Protein AF-A0A7R9YPQ4-F1 (afdb_monomer_lite)

Organism: Diacronema lutheri (NCBI:txid2081491)

InterPro domains:
  IPR000212 UvrD-like helicase [PTHR11070] (23-104)
  IPR014017 UvrD-like helicase, C-terminal [PF13361] (13-104)
  IPR027417 P-loop containing nucleoside triphosphate hydrolase [G3DSA:3.40.50.300] (10-104)
  IPR027417 P-loop containing nucleoside triphosphate hydrolase [SSF52540] (4-104)

Secondary structure (DSSP, 8-state):
--HHHHHHTTS--S-----HHHHHHHHHHHHHHTT--TT---S------TTTTTT--EEE-------TTTTTT-SSTTS---HHHHHHHHHHHHHHHTTEEEE-

Sequence (104 aa):
SLSRLGNLARADGRELTPHMDDVLTFLASVTLDSGASDGELVDAVRLMTLRRSKGLEFEVVFVTHCEEGTLPSGGWAGAPLDEAIMDEERRLMYVGATRAKSRL

Structure (mmCIF, N/CA/C/O backbone):
data_AF-A0A7R9YPQ4-F1
#
_entry.id   AF-A0A7R9YPQ4-F1
#
loop_
_atom_site.group_PDB
_atom_site.id
_atom_site.type_symbol
_atom_site.label_atom_id
_atom_site.label_alt_id
_atom_site.label_comp_id
_atom_site.label_asym_id
_atom_site.label_entity_id
_atom_site.label_seq_id
_atom_site.pdbx_PDB_ins_code
_atom_site.Cartn_x
_atom_site.Cartn_y
_atom_site.Cartn_z
_atom_site.occupancy
_atom_site.B_iso_or_equiv
_atom_site.auth_seq_id
_atom_site.auth_comp_id
_atom_site.auth_asym_id
_atom_site.auth_atom_id
_atom_site.pdbx_PDB_model_num
ATOM 1 N N . SER A 1 1 ? -26.748 3.234 -5.999 1.00 53.97 1 SER A N 1
ATOM 2 C CA . SER A 1 1 ? -25.298 3.175 -6.258 1.00 53.97 1 SER A CA 1
ATOM 3 C C . SER A 1 1 ? -24.718 1.771 -6.431 1.00 53.97 1 SER A C 1
ATOM 5 O O . SER A 1 1 ? -23.722 1.656 -7.113 1.00 53.97 1 SER A O 1
ATOM 7 N N . LEU A 1 2 ? -25.335 0.681 -5.950 1.00 37.78 2 LEU A N 1
ATOM 8 C CA . LEU A 1 2 ? -24.943 -0.702 -6.331 1.00 37.78 2 LEU A CA 1
ATOM 9 C C . LEU A 1 2 ? -26.042 -1.452 -7.108 1.00 37.78 2 LEU A C 1
ATOM 11 O O . LEU A 1 2 ? -25.792 -2.415 -7.824 1.00 37.78 2 LEU A O 1
ATOM 15 N N . SER A 1 3 ? -27.267 -0.939 -7.041 1.00 40.00 3 SER A N 1
ATOM 16 C CA . SER A 1 3 ? -28.453 -1.456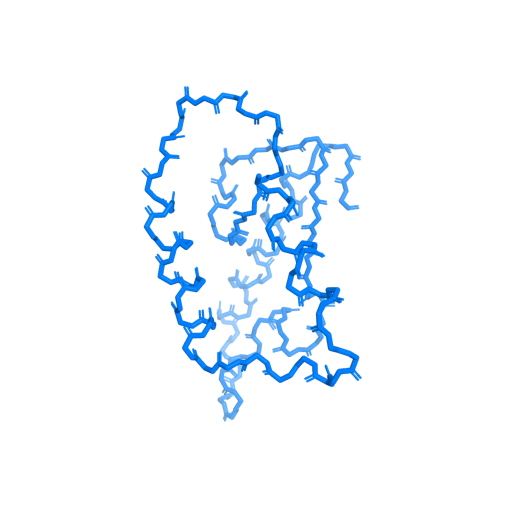 -7.722 1.00 40.00 3 SER A CA 1
ATOM 17 C C . SER A 1 3 ? -28.433 -1.299 -9.249 1.00 40.00 3 SER A C 1
ATOM 19 O O . SER A 1 3 ? -29.124 -2.043 -9.932 1.00 40.00 3 SER A O 1
ATOM 21 N N . ARG A 1 4 ? -27.636 -0.376 -9.812 1.00 46.97 4 ARG A N 1
ATOM 22 C CA . ARG A 1 4 ? -27.519 -0.216 -11.277 1.00 46.97 4 ARG A CA 1
ATOM 23 C C . ARG A 1 4 ? -26.552 -1.219 -11.911 1.00 46.97 4 ARG A C 1
ATOM 25 O O . ARG A 1 4 ? -26.853 -1.720 -12.986 1.00 46.97 4 ARG A O 1
ATOM 32 N N . LEU A 1 5 ? -25.469 -1.583 -11.219 1.00 48.34 5 LEU A N 1
ATOM 33 C CA . LEU A 1 5 ? -24.538 -2.618 -11.687 1.00 48.34 5 LEU A CA 1
ATOM 34 C C . LEU A 1 5 ? -25.188 -4.014 -11.637 1.00 48.34 5 LEU A C 1
ATOM 36 O O . LEU A 1 5 ? -25.041 -4.812 -12.557 1.00 48.34 5 LEU A O 1
ATOM 40 N N . GLY A 1 6 ? -25.988 -4.276 -10.596 1.00 44.22 6 GLY A N 1
ATOM 41 C CA . GLY A 1 6 ? -26.732 -5.531 -10.453 1.00 44.22 6 GLY A CA 1
ATOM 42 C C . GLY A 1 6 ? -27.848 -5.740 -11.485 1.00 44.22 6 GLY A C 1
ATOM 43 O O . GLY A 1 6 ? -28.239 -6.882 -11.720 1.00 44.22 6 GLY A O 1
ATOM 44 N N . ASN A 1 7 ? -28.342 -4.668 -12.116 1.00 42.25 7 ASN A N 1
ATOM 45 C CA . ASN A 1 7 ? -29.381 -4.752 -13.145 1.00 42.25 7 ASN A CA 1
ATOM 46 C C . ASN A 1 7 ? -28.814 -5.012 -14.547 1.00 42.25 7 ASN A C 1
ATOM 48 O O . ASN A 1 7 ? -29.516 -5.593 -15.367 1.00 42.25 7 ASN A O 1
ATOM 52 N N . LEU A 1 8 ? -27.554 -4.648 -14.810 1.00 47.91 8 LEU A N 1
ATOM 53 C CA . LEU A 1 8 ? -26.904 -4.937 -16.091 1.00 47.91 8 LEU A CA 1
ATOM 54 C C . LEU A 1 8 ? -26.449 -6.403 -16.181 1.00 47.91 8 LEU A C 1
ATOM 56 O O . LEU A 1 8 ? -26.536 -7.008 -17.237 1.00 47.91 8 LEU A O 1
ATOM 60 N N . ALA A 1 9 ? -26.059 -7.010 -15.055 1.00 47.69 9 ALA A N 1
ATOM 61 C CA . ALA A 1 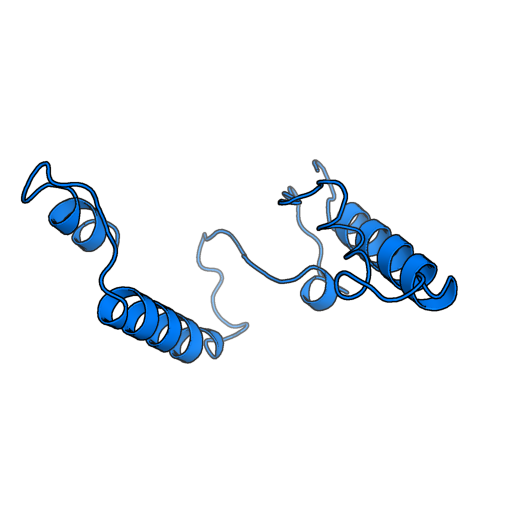9 ? -25.667 -8.421 -15.001 1.00 47.69 9 ALA A CA 1
ATOM 62 C C . ALA A 1 9 ? -26.853 -9.412 -15.004 1.00 47.69 9 ALA A C 1
ATOM 64 O O . ALA A 1 9 ? -26.642 -10.621 -15.075 1.00 47.69 9 ALA A O 1
ATOM 65 N N . ARG A 1 10 ? -28.099 -8.930 -14.870 1.00 44.66 10 ARG A N 1
ATOM 66 C CA . ARG A 1 10 ? -29.309 -9.776 -14.811 1.00 44.66 10 ARG A CA 1
ATOM 67 C C . ARG A 1 10 ? -30.117 -9.821 -16.105 1.00 44.66 10 ARG A C 1
ATOM 69 O O . ARG A 1 10 ? -31.036 -10.633 -16.193 1.00 44.66 10 ARG A O 1
ATOM 76 N N . ALA A 1 11 ? -29.789 -8.992 -17.090 1.00 46.75 11 ALA A N 1
ATOM 77 C CA . ALA A 1 11 ? -30.400 -9.052 -18.406 1.00 46.75 11 ALA A CA 1
ATOM 78 C C . ALA A 1 11 ? -29.420 -9.724 -19.371 1.00 46.75 11 ALA A C 1
ATOM 80 O O . ALA A 1 11 ? -28.379 -9.165 -19.683 1.00 46.75 11 ALA A O 1
ATOM 81 N N . ASP A 1 12 ? -29.802 -10.909 -19.839 1.00 45.28 12 ASP A N 1
ATOM 82 C CA . ASP A 1 12 ? -29.109 -11.723 -20.837 1.00 45.28 12 ASP A CA 1
ATOM 83 C C . ASP A 1 12 ? -27.838 -12.437 -20.347 1.00 45.28 12 ASP A C 1
ATOM 85 O O . ASP A 1 12 ? -26.776 -11.856 -20.164 1.00 45.28 12 ASP A O 1
ATOM 89 N N . GLY A 1 13 ? -27.946 -13.762 -20.195 1.00 46.28 13 GLY A N 1
ATOM 90 C CA . GLY A 1 13 ? -26.833 -14.691 -19.969 1.00 46.28 13 GLY A CA 1
ATOM 91 C C . GLY A 1 13 ? -25.911 -14.834 -21.185 1.00 46.28 13 GLY A C 1
ATOM 92 O O . GLY A 1 13 ? -25.583 -15.949 -21.585 1.00 46.28 13 GLY A O 1
ATOM 93 N N . ARG A 1 14 ? -25.528 -13.714 -21.794 1.00 44.16 14 ARG A N 1
ATOM 94 C CA . ARG A 1 14 ? -24.492 -13.621 -22.814 1.00 44.16 14 ARG A CA 1
ATOM 95 C C . ARG A 1 14 ? -23.226 -13.099 -22.152 1.00 44.16 14 ARG A C 1
ATOM 97 O O . ARG A 1 14 ? -23.290 -12.225 -21.295 1.00 44.16 14 ARG A O 1
ATOM 104 N N . GLU A 1 15 ? -22.098 -13.690 -22.533 1.00 48.53 15 GLU A N 1
ATOM 105 C CA . GLU A 1 15 ? -20.748 -13.225 -22.216 1.00 48.53 15 GLU A CA 1
ATOM 106 C C . GLU A 1 15 ? -20.707 -11.697 -22.120 1.00 48.53 15 GLU A C 1
ATOM 108 O O . GLU A 1 15 ? -21.036 -10.997 -23.077 1.00 48.53 15 GLU A O 1
ATOM 113 N N . LEU A 1 16 ? -20.329 -11.187 -20.946 1.00 48.84 16 LEU A N 1
ATOM 114 C CA . LEU A 1 16 ? -20.048 -9.773 -20.736 1.00 48.84 16 LEU A CA 1
ATOM 115 C C . LEU A 1 16 ? -18.789 -9.438 -21.540 1.00 48.84 16 LEU A C 1
ATOM 117 O O . LEU A 1 16 ? -17.691 -9.404 -20.994 1.00 48.84 16 LEU A O 1
ATOM 121 N N . THR A 1 17 ? -18.927 -9.226 -22.846 1.00 50.12 17 THR A N 1
ATOM 122 C CA . THR A 1 17 ? -17.960 -8.455 -23.619 1.00 50.12 17 THR A CA 1
ATOM 123 C C . THR A 1 17 ? -18.311 -6.995 -23.359 1.00 50.12 17 THR A C 1
ATOM 125 O O . THR A 1 17 ? -19.279 -6.510 -23.952 1.00 50.12 17 THR A O 1
ATOM 128 N N . PRO A 1 18 ? -17.633 -6.300 -22.429 1.00 57.28 18 PRO A N 1
ATOM 129 C CA . PRO A 1 18 ? -17.937 -4.899 -22.188 1.00 57.28 18 PRO A CA 1
ATOM 130 C C . PRO A 1 18 ? -17.755 -4.139 -23.504 1.00 57.28 18 PRO A C 1
ATOM 132 O O . PRO A 1 18 ? -16.705 -4.247 -24.145 1.00 57.28 18 PRO A O 1
ATOM 135 N N . HIS A 1 19 ? -18.789 -3.413 -23.938 1.00 74.62 19 HIS A N 1
ATOM 136 C CA . HIS A 1 19 ? -18.668 -2.564 -25.114 1.00 74.62 19 HIS A CA 1
ATOM 137 C C . HIS A 1 19 ? -17.622 -1.494 -24.798 1.00 74.62 19 HIS A C 1
ATOM 139 O O . HIS A 1 19 ? -17.579 -0.966 -23.685 1.00 74.62 19 HIS A O 1
ATOM 145 N N . MET A 1 20 ? -16.754 -1.167 -25.754 1.00 68.44 20 MET A N 1
ATOM 146 C CA . MET A 1 20 ? -15.663 -0.214 -25.520 1.00 68.44 20 MET A CA 1
ATOM 147 C C . MET A 1 20 ? -16.195 1.148 -25.033 1.00 68.44 20 MET A C 1
ATOM 149 O O . MET A 1 20 ? -15.578 1.788 -24.187 1.00 68.44 20 MET A O 1
ATOM 153 N N . ASP A 1 21 ? -17.396 1.522 -25.476 1.00 74.00 21 ASP A N 1
ATOM 154 C CA . ASP A 1 21 ? -18.116 2.712 -25.011 1.00 74.00 21 ASP A CA 1
ATOM 155 C C . ASP A 1 21 ? -18.533 2.643 -23.534 1.00 74.00 21 ASP A C 1
ATOM 157 O O . ASP A 1 21 ? -18.475 3.661 -22.845 1.00 74.00 21 ASP A O 1
ATOM 161 N N . ASP A 1 22 ? -18.887 1.467 -23.007 1.00 77.19 22 ASP A N 1
ATOM 162 C CA . ASP A 1 22 ? -19.226 1.294 -21.588 1.00 77.19 22 ASP A CA 1
ATOM 163 C C . ASP A 1 22 ? -17.985 1.484 -20.711 1.00 77.19 22 ASP A C 1
ATOM 165 O O . ASP A 1 22 ? -18.036 2.146 -19.671 1.00 77.19 22 ASP A O 1
ATOM 169 N N . VAL A 1 23 ? -16.842 0.955 -21.162 1.00 78.75 23 VAL A N 1
ATOM 170 C CA . VAL A 1 23 ? -15.552 1.110 -20.477 1.00 78.75 23 VAL A CA 1
ATOM 171 C C . VAL A 1 23 ? -15.107 2.568 -20.505 1.00 78.75 23 VAL A C 1
ATOM 173 O O . VAL A 1 23 ? -14.732 3.114 -19.468 1.00 78.75 23 VAL A O 1
ATOM 176 N N . LEU A 1 24 ? -15.186 3.227 -21.663 1.00 80.81 24 LEU A N 1
ATOM 177 C CA . LEU A 1 24 ? -14.837 4.642 -21.799 1.00 80.81 24 LEU A CA 1
ATOM 178 C C . LEU A 1 24 ? -15.760 5.535 -20.963 1.00 80.81 24 LEU A C 1
ATOM 180 O O . LEU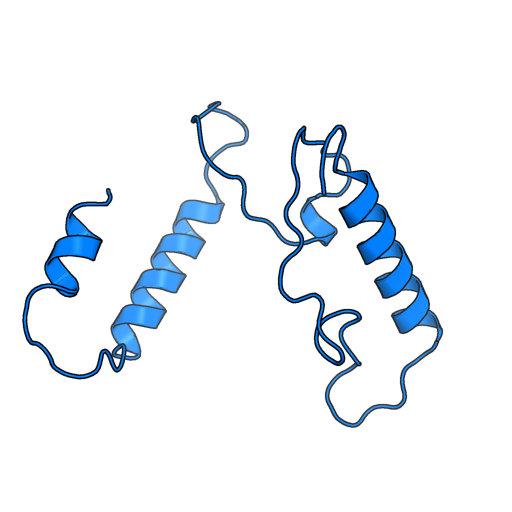 A 1 24 ? -15.282 6.461 -20.310 1.00 80.81 24 LEU A O 1
ATOM 184 N N . THR A 1 25 ? -17.055 5.224 -20.913 1.00 79.38 25 THR A N 1
ATOM 185 C CA . THR A 1 25 ? -18.032 5.945 -20.084 1.00 79.38 25 THR A CA 1
ATOM 186 C C . THR A 1 25 ? -17.738 5.766 -18.596 1.00 79.38 25 THR A C 1
ATOM 188 O O . THR A 1 25 ? -17.764 6.737 -17.836 1.00 79.38 25 THR A O 1
ATOM 191 N N . PHE A 1 26 ? -17.398 4.549 -18.168 1.00 77.31 26 PHE A N 1
ATOM 192 C CA . PHE A 1 26 ? -16.999 4.280 -16.790 1.00 77.31 26 PHE A CA 1
ATOM 193 C C . PHE A 1 26 ? -15.710 5.023 -16.424 1.00 77.31 26 PHE A C 1
ATOM 195 O O . PHE A 1 26 ? -15.684 5.738 -15.422 1.00 77.31 26 PHE A O 1
ATOM 202 N N . LEU A 1 27 ? -14.670 4.938 -17.256 1.00 80.19 27 LEU A N 1
ATOM 203 C CA . LEU A 1 27 ? -13.405 5.640 -17.026 1.00 80.19 27 LEU A CA 1
ATOM 204 C C . LEU A 1 27 ? -13.593 7.161 -16.994 1.00 80.19 27 LEU A C 1
ATOM 206 O O . LEU A 1 27 ? -13.027 7.821 -16.122 1.00 80.19 27 LEU A O 1
ATOM 210 N N . ALA A 1 28 ? -14.426 7.720 -17.875 1.00 77.06 28 ALA A N 1
ATOM 211 C CA . ALA A 1 28 ? -14.782 9.136 -17.844 1.00 77.06 28 ALA A CA 1
ATOM 212 C C . ALA A 1 28 ? -15.489 9.508 -16.530 1.00 77.06 28 ALA A C 1
ATOM 214 O O . ALA A 1 28 ? -15.130 10.507 -15.909 1.00 77.06 28 ALA A O 1
ATOM 215 N N . SER A 1 29 ? -16.429 8.680 -16.059 1.00 72.25 29 SER A N 1
ATOM 216 C CA . SER A 1 29 ? -17.129 8.915 -14.789 1.00 72.25 29 SER A CA 1
ATOM 217 C C . SER A 1 29 ? -16.192 8.874 -13.576 1.00 72.25 29 SER A C 1
ATOM 219 O O . SER A 1 29 ? -16.248 9.765 -12.734 1.00 72.25 29 SER A O 1
ATOM 221 N N . VAL A 1 30 ? -15.268 7.908 -13.530 1.00 71.56 30 VAL A N 1
ATOM 222 C CA . VAL A 1 30 ? -14.260 7.779 -12.465 1.00 71.56 30 VAL A CA 1
ATOM 223 C C . VAL A 1 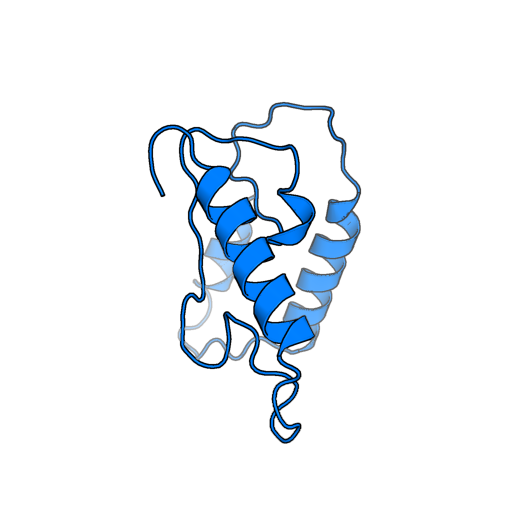30 ? -13.273 8.948 -12.503 1.00 71.56 30 VAL A C 1
ATOM 225 O O . VAL A 1 30 ? -12.872 9.462 -11.462 1.00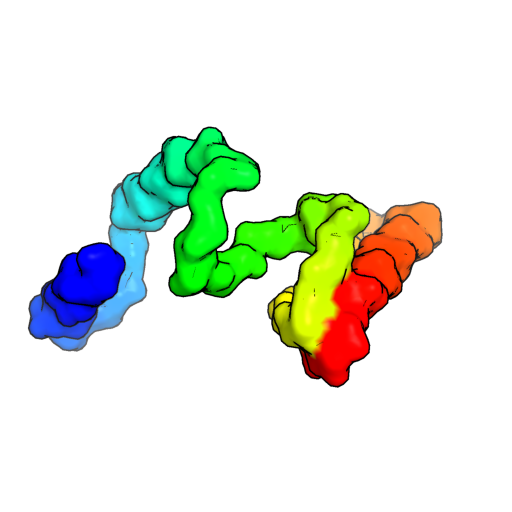 71.56 30 VAL A O 1
ATOM 228 N N . THR A 1 31 ? -12.901 9.408 -13.700 1.00 71.69 31 THR A N 1
ATOM 229 C CA . THR A 1 31 ? -12.007 10.562 -13.862 1.00 71.69 31 THR A CA 1
ATOM 230 C C . THR A 1 31 ? -12.679 11.850 -13.387 1.00 71.69 31 THR A C 1
ATOM 232 O O . THR A 1 31 ? -12.039 12.638 -12.694 1.00 71.69 31 THR A O 1
ATOM 235 N N . LEU A 1 32 ? -13.969 12.053 -13.681 1.00 73.81 32 LEU A N 1
ATOM 236 C CA . LEU A 1 32 ? -14.728 13.194 -13.154 1.00 73.81 32 LEU A CA 1
ATOM 237 C C . LEU A 1 32 ? -14.851 13.159 -11.621 1.00 73.81 32 LEU A C 1
ATOM 239 O O . LEU A 1 32 ? -14.754 14.203 -10.982 1.00 73.81 32 LEU A O 1
ATOM 243 N N . ASP A 1 33 ? -15.031 11.975 -11.036 1.00 63.00 33 ASP A N 1
ATOM 244 C CA . ASP A 1 33 ? -15.179 11.793 -9.585 1.00 63.00 33 ASP A CA 1
ATOM 245 C C . ASP A 1 33 ? -13.846 11.920 -8.822 1.00 63.00 33 ASP A C 1
ATOM 247 O O . ASP A 1 33 ? -13.804 12.277 -7.645 1.00 63.00 33 ASP A O 1
ATOM 251 N N . SER A 1 34 ? -12.714 11.726 -9.509 1.00 58.34 34 SER A N 1
ATOM 252 C CA . SER A 1 34 ? -11.372 11.805 -8.912 1.00 58.34 34 SER A CA 1
ATOM 253 C C . SER A 1 34 ? -10.974 13.194 -8.370 1.00 58.34 34 SER A C 1
ATOM 255 O O . SER A 1 34 ? -9.920 13.324 -7.738 1.00 58.34 34 SER A O 1
ATOM 257 N N . GLY A 1 35 ? -11.824 14.211 -8.575 1.00 55.53 35 GLY A N 1
ATOM 258 C CA . GLY A 1 35 ? -11.706 15.564 -8.024 1.00 55.53 35 GLY A CA 1
ATOM 259 C C . GLY A 1 35 ? -12.464 15.829 -6.711 1.00 55.53 35 GLY A C 1
ATOM 260 O O . GLY A 1 35 ? -12.399 16.952 -6.209 1.00 55.53 35 GLY A O 1
ATOM 261 N N . ALA A 1 36 ? -13.175 14.858 -6.131 1.00 51.47 36 ALA A N 1
ATOM 262 C CA . ALA A 1 36 ? -14.021 15.102 -4.960 1.00 51.47 36 ALA A CA 1
ATOM 263 C C . ALA A 1 36 ? -13.282 14.928 -3.614 1.00 51.47 36 ALA A C 1
ATOM 265 O O . ALA A 1 36 ? -13.108 13.831 -3.095 1.00 51.47 36 ALA A O 1
ATOM 266 N N . SER A 1 37 ? -12.867 16.081 -3.078 1.00 50.88 37 SER A N 1
ATOM 267 C CA . SER A 1 37 ? -12.701 16.476 -1.668 1.00 50.88 37 SER A CA 1
ATOM 268 C C . SER A 1 37 ? -12.020 15.527 -0.666 1.00 50.88 37 SER A C 1
ATOM 270 O O . SER A 1 37 ? -12.581 14.523 -0.237 1.00 50.88 37 SER A O 1
ATOM 272 N N . ASP A 1 38 ? -10.922 16.016 -0.085 1.00 54.44 38 ASP A N 1
ATOM 273 C CA . ASP A 1 38 ? -10.380 15.648 1.240 1.00 54.44 38 ASP A CA 1
ATOM 274 C C . ASP A 1 38 ? -11.364 15.923 2.420 1.00 54.44 38 ASP A C 1
ATOM 276 O O . ASP A 1 38 ? -10.947 16.104 3.562 1.00 54.44 38 ASP A O 1
ATOM 280 N N . GLY A 1 39 ? -12.675 16.017 2.161 1.00 52.56 39 GLY A N 1
ATOM 281 C CA . GLY A 1 39 ? -13.623 16.768 2.990 1.00 52.56 39 GLY A CA 1
ATOM 282 C C . GLY A 1 39 ? -14.777 16.003 3.637 1.00 52.56 39 GLY A C 1
ATOM 283 O O . GLY A 1 39 ? -15.381 16.550 4.552 1.00 52.56 39 GLY A O 1
ATOM 284 N N . GLU A 1 40 ? -15.080 14.762 3.259 1.00 50.78 40 GLU A N 1
ATOM 285 C CA . GLU A 1 40 ? -16.083 13.966 3.980 1.00 50.78 40 GLU A CA 1
ATOM 286 C C . GLU A 1 40 ? -15.560 12.560 4.255 1.00 50.78 40 GLU A C 1
ATOM 288 O O . GLU A 1 40 ? -15.143 11.831 3.356 1.00 50.78 40 GLU A O 1
ATOM 293 N N . LEU A 1 41 ? -15.586 12.186 5.537 1.00 57.19 41 LEU A N 1
ATOM 294 C CA . LEU A 1 41 ? -15.371 10.826 6.019 1.00 57.19 41 LEU A CA 1
ATOM 295 C C . LEU A 1 41 ? -16.566 9.962 5.595 1.00 57.19 41 LEU A C 1
ATOM 297 O O . LEU A 1 41 ? -17.407 9.591 6.410 1.00 57.19 41 LEU A O 1
ATOM 301 N N . VAL A 1 42 ? -16.668 9.673 4.301 1.00 60.03 42 VAL A N 1
ATOM 302 C CA . VAL A 1 42 ? -17.511 8.585 3.815 1.00 60.03 42 VAL A CA 1
ATOM 303 C C . VAL A 1 42 ? -16.874 7.273 4.261 1.00 60.03 42 VAL A C 1
ATOM 305 O O . VAL A 1 42 ? -15.695 7.032 4.005 1.00 60.03 42 VAL A O 1
ATOM 308 N N . ASP A 1 43 ? -17.656 6.444 4.955 1.00 74.31 43 ASP A N 1
ATOM 309 C CA . ASP A 1 43 ? -17.307 5.064 5.302 1.00 74.31 43 ASP A CA 1
ATOM 310 C C . ASP A 1 43 ? -17.135 4.250 4.010 1.00 74.31 43 ASP A C 1
ATOM 312 O O . ASP A 1 43 ? -18.082 3.689 3.454 1.00 74.31 43 ASP A O 1
ATOM 316 N N . ALA A 1 44 ? -15.931 4.314 3.447 1.00 81.50 44 ALA A N 1
ATOM 317 C CA . ALA A 1 44 ? -15.617 3.809 2.124 1.00 81.50 44 ALA A CA 1
ATOM 318 C C . ALA A 1 44 ? -14.166 3.323 2.041 1.00 81.50 44 ALA A C 1
ATOM 320 O O . ALA A 1 44 ? -13.257 3.826 2.705 1.00 81.50 44 ALA A O 1
ATOM 321 N N . VAL A 1 45 ? -13.939 2.351 1.155 1.00 85.94 45 VAL A N 1
ATOM 322 C CA . VAL A 1 45 ? -12.596 1.862 0.830 1.00 85.94 45 VAL A CA 1
ATOM 323 C C . VAL A 1 45 ? -11.872 2.899 -0.025 1.00 85.94 45 VAL A C 1
ATOM 325 O O . VAL A 1 45 ? -12.386 3.344 -1.051 1.00 85.94 45 VAL A O 1
ATOM 328 N N . ARG A 1 46 ? -10.646 3.255 0.369 1.00 87.31 46 ARG A N 1
ATOM 329 C CA . ARG A 1 46 ? -9.797 4.181 -0.389 1.00 87.31 46 ARG A CA 1
ATOM 330 C C . ARG A 1 46 ? -8.937 3.410 -1.388 1.00 87.31 46 ARG A C 1
ATOM 332 O O . ARG A 1 46 ? -7.999 2.723 -0.994 1.00 87.31 46 ARG A O 1
ATOM 339 N N . LEU A 1 47 ? -9.232 3.562 -2.678 1.00 90.31 47 LEU A N 1
ATOM 340 C CA . LEU A 1 47 ? -8.406 3.041 -3.768 1.00 90.31 47 LEU A CA 1
ATOM 341 C C . LEU A 1 47 ? -7.463 4.133 -4.282 1.00 90.31 47 LEU A C 1
ATOM 343 O O . LEU A 1 47 ? -7.893 5.235 -4.620 1.00 90.31 47 LEU A O 1
ATOM 347 N N . MET A 1 48 ? -6.167 3.839 -4.344 1.00 89.44 48 MET A N 1
ATOM 348 C CA . MET A 1 48 ? -5.156 4.781 -4.822 1.00 89.44 48 MET A CA 1
ATOM 349 C C . MET A 1 48 ? -3.922 4.056 -5.354 1.00 89.44 48 MET A C 1
ATOM 351 O O . MET A 1 48 ? -3.722 2.873 -5.095 1.00 89.44 48 MET A O 1
ATOM 355 N N . THR A 1 49 ? -3.067 4.779 -6.079 1.00 90.00 49 THR A N 1
ATOM 356 C CA . THR A 1 49 ? -1.759 4.256 -6.487 1.00 90.00 49 THR A CA 1
ATOM 357 C C . THR A 1 49 ? -0.788 4.228 -5.308 1.00 90.00 49 THR A C 1
ATOM 359 O O . THR A 1 49 ? -0.892 5.020 -4.369 1.00 90.00 49 THR A O 1
ATOM 362 N N . LEU A 1 50 ? 0.227 3.368 -5.397 1.00 88.94 50 LEU A N 1
ATOM 363 C CA . LEU A 1 50 ? 1.246 3.204 -4.358 1.00 88.94 50 LEU A CA 1
ATOM 364 C C . LEU A 1 50 ? 2.052 4.493 -4.094 1.00 88.94 50 LEU A C 1
ATOM 366 O O . LEU A 1 50 ? 2.455 4.762 -2.972 1.00 88.94 50 LEU A O 1
ATOM 370 N N . ARG A 1 51 ? 2.223 5.349 -5.111 1.00 88.94 51 ARG A N 1
ATOM 371 C CA . ARG A 1 51 ? 2.828 6.686 -4.961 1.00 88.94 51 ARG A CA 1
ATOM 372 C C . ARG A 1 51 ? 1.940 7.655 -4.179 1.00 88.94 51 ARG A C 1
ATOM 374 O O . ARG A 1 51 ? 2.452 8.448 -3.393 1.00 88.94 51 ARG A O 1
ATOM 381 N N . ARG A 1 52 ? 0.620 7.598 -4.389 1.00 90.81 52 ARG A N 1
ATOM 382 C CA . ARG A 1 52 ? -0.349 8.500 -3.746 1.00 90.81 52 ARG A CA 1
ATOM 383 C C . ARG A 1 52 ? -0.573 8.165 -2.269 1.00 90.81 52 ARG A C 1
ATOM 385 O O . ARG A 1 52 ? -1.046 9.015 -1.529 1.00 90.81 52 ARG A O 1
ATOM 392 N N . SER A 1 53 ? -0.188 6.967 -1.829 1.00 91.56 53 SER A N 1
ATOM 393 C CA . SER A 1 53 ? -0.278 6.569 -0.421 1.00 91.56 53 SER A CA 1
ATOM 394 C C . SER A 1 53 ? 0.789 7.216 0.472 1.00 91.56 53 SER A C 1
ATOM 396 O O . SER A 1 53 ? 0.679 7.164 1.697 1.00 91.56 53 SER A O 1
ATOM 398 N N . LYS A 1 54 ? 1.822 7.846 -0.108 1.00 91.06 54 LYS A N 1
ATOM 399 C CA . LYS A 1 54 ? 2.910 8.482 0.645 1.00 91.06 54 LYS A CA 1
ATOM 400 C C . LYS A 1 54 ? 2.365 9.529 1.624 1.00 91.06 54 LYS A C 1
ATOM 402 O O . LYS A 1 54 ? 1.707 10.480 1.222 1.00 91.06 54 LYS A O 1
ATOM 407 N N . GLY A 1 55 ? 2.709 9.375 2.904 1.00 90.38 55 GLY A N 1
ATOM 408 C CA . GLY A 1 55 ? 2.281 10.284 3.976 1.00 90.38 55 GLY A CA 1
ATOM 409 C C . GLY A 1 55 ? 0.897 9.984 4.559 1.00 90.38 55 GLY A C 1
ATOM 410 O O . GLY A 1 55 ? 0.503 10.636 5.518 1.00 90.38 55 GLY A O 1
ATOM 411 N N . LEU A 1 56 ? 0.187 8.989 4.027 1.00 92.94 56 LEU A N 1
ATOM 412 C CA . LEU A 1 56 ? -1.042 8.458 4.615 1.00 92.94 56 LEU A CA 1
ATOM 413 C C . LEU A 1 56 ? -0.719 7.221 5.457 1.00 92.94 56 LEU A C 1
ATOM 415 O O . LEU A 1 56 ? 0.349 6.636 5.295 1.00 92.94 56 LEU A O 1
ATOM 419 N N . GLU A 1 57 ? -1.627 6.817 6.340 1.00 94.06 57 GLU A N 1
ATOM 420 C CA . GLU A 1 57 ? -1.546 5.559 7.090 1.00 94.06 57 GLU A CA 1
ATOM 421 C C . GLU A 1 57 ? -2.954 4.996 7.308 1.00 94.06 57 GLU A C 1
ATOM 423 O O . GLU A 1 57 ? -3.909 5.758 7.488 1.00 94.06 57 GLU A O 1
ATOM 428 N N . PHE A 1 58 ? -3.079 3.669 7.319 1.00 94.12 58 PHE A N 1
ATOM 429 C CA . PHE A 1 58 ? -4.354 2.959 7.433 1.00 94.12 58 PHE A CA 1
ATOM 430 C C . PHE A 1 58 ? -4.230 1.759 8.377 1.00 94.12 58 PHE A C 1
ATOM 432 O O . PHE A 1 58 ? -3.165 1.153 8.485 1.00 94.12 58 PHE A O 1
ATOM 439 N N . GLU A 1 59 ? -5.324 1.379 9.041 1.00 94.75 59 GLU A N 1
ATOM 440 C CA . GLU A 1 59 ? -5.345 0.176 9.890 1.00 94.75 59 GLU A CA 1
ATOM 441 C C . GLU A 1 59 ? -5.063 -1.096 9.084 1.00 94.75 59 GLU A C 1
ATOM 443 O O . GLU A 1 59 ? -4.257 -1.936 9.491 1.00 94.75 59 GLU A O 1
ATOM 448 N N . VAL A 1 60 ? -5.693 -1.199 7.912 1.00 94.94 60 VAL A N 1
ATOM 449 C CA . VAL A 1 60 ? -5.550 -2.321 6.986 1.00 94.94 60 VAL A CA 1
ATOM 450 C C . VAL A 1 60 ? -5.250 -1.782 5.593 1.00 94.94 60 VAL A C 1
ATOM 452 O O . VAL A 1 60 ? -5.949 -0.889 5.112 1.00 94.94 60 VAL A O 1
ATOM 455 N N . VAL A 1 61 ? -4.228 -2.331 4.941 1.00 95.38 61 VAL A N 1
ATOM 456 C CA . VAL A 1 61 ? -3.876 -2.030 3.547 1.00 95.38 61 VAL A CA 1
ATOM 457 C C . VAL A 1 61 ? -3.912 -3.324 2.756 1.00 95.38 61 VAL A C 1
ATOM 459 O O . VAL A 1 61 ? -3.427 -4.337 3.230 1.00 95.38 61 VAL A O 1
ATOM 462 N N . PHE A 1 62 ? -4.453 -3.281 1.541 1.00 94.69 62 PHE A N 1
ATOM 463 C CA . PHE A 1 62 ? -4.334 -4.374 0.581 1.00 94.69 62 PHE A CA 1
ATOM 464 C C . PHE A 1 62 ? -3.429 -3.920 -0.557 1.00 94.69 62 PHE A C 1
ATOM 466 O O . PHE A 1 62 ? -3.726 -2.924 -1.221 1.00 94.69 62 PHE A O 1
ATOM 473 N N . VAL A 1 63 ? -2.337 -4.646 -0.797 1.00 91.25 63 VAL A N 1
ATOM 474 C CA . VAL A 1 63 ? -1.516 -4.454 -1.999 1.00 91.25 63 VAL A CA 1
ATOM 475 C C . VAL A 1 63 ? -1.928 -5.502 -3.024 1.00 91.25 63 VAL A C 1
ATOM 477 O O . VAL A 1 63 ? -1.848 -6.702 -2.777 1.00 91.25 63 VAL A O 1
ATOM 480 N N . THR A 1 64 ? -2.416 -5.039 -4.168 1.00 88.69 64 THR A N 1
ATOM 481 C CA . THR A 1 64 ? -2.877 -5.894 -5.269 1.00 88.69 64 THR A CA 1
ATOM 482 C C . THR A 1 64 ? -1.824 -5.980 -6.371 1.00 88.69 64 THR A C 1
ATOM 484 O O . THR A 1 64 ? -1.008 -5.070 -6.489 1.00 88.69 64 THR A O 1
ATOM 487 N N . HIS A 1 65 ? -1.903 -7.006 -7.228 1.00 82.00 65 HIS A N 1
ATOM 488 C CA . HIS A 1 65 ? -0.978 -7.205 -8.359 1.00 82.00 65 HIS A CA 1
ATOM 489 C C . HIS A 1 65 ? 0.503 -7.339 -7.939 1.00 82.00 65 HIS A C 1
ATOM 491 O O . HIS A 1 65 ? 1.408 -6.865 -8.621 1.00 82.00 65 HIS A O 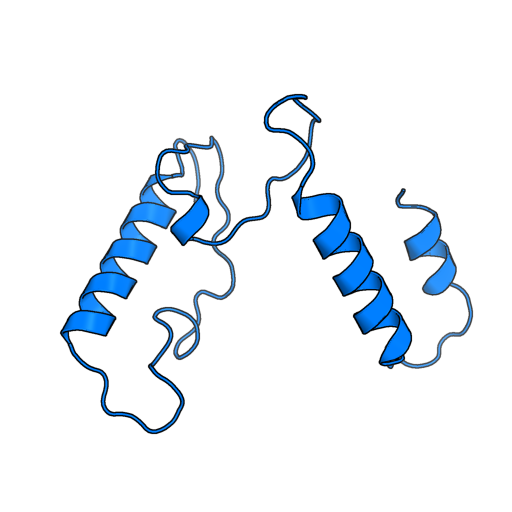1
ATOM 497 N N . CYS A 1 66 ? 0.759 -8.015 -6.813 1.00 83.88 66 CYS A N 1
ATOM 498 C CA . CYS A 1 66 ? 2.103 -8.442 -6.408 1.00 83.88 66 CYS A CA 1
ATOM 499 C C . CYS A 1 66 ? 2.536 -9.683 -7.204 1.00 83.88 66 CYS A C 1
ATOM 501 O O . CYS A 1 66 ? 2.619 -10.782 -6.656 1.00 83.88 66 CYS A O 1
ATOM 503 N N . GLU A 1 67 ? 2.757 -9.513 -8.501 1.00 82.00 67 GLU A N 1
ATOM 504 C CA . GLU A 1 67 ? 3.203 -10.563 -9.417 1.00 82.00 67 GLU A CA 1
ATOM 505 C C . GLU A 1 67 ? 4.466 -10.128 -10.169 1.00 82.00 67 GLU A C 1
ATOM 507 O O . GLU A 1 67 ? 4.718 -8.935 -10.378 1.00 82.00 67 GLU A O 1
ATOM 512 N N . GLU A 1 68 ? 5.270 -11.110 -10.571 1.00 74.38 68 GLU A N 1
ATOM 513 C CA . GLU A 1 68 ? 6.511 -10.874 -11.302 1.00 74.38 68 GLU A CA 1
ATOM 514 C C . GLU A 1 68 ? 6.222 -10.232 -12.667 1.00 74.38 68 GLU A C 1
ATOM 516 O O . GLU A 1 68 ? 5.378 -10.703 -13.425 1.00 74.38 68 GLU A O 1
ATOM 521 N N . GLY A 1 69 ? 6.912 -9.129 -12.966 1.00 69.56 69 GLY A N 1
ATOM 522 C CA . GLY A 1 69 ? 6.704 -8.342 -14.185 1.00 69.56 69 GLY A CA 1
ATOM 523 C C . GLY A 1 69 ? 5.701 -7.190 -14.045 1.00 69.56 69 GLY A C 1
ATOM 524 O O . GLY A 1 69 ? 5.773 -6.253 -14.839 1.00 69.56 69 GLY A O 1
ATOM 525 N N . THR A 1 70 ? 4.842 -7.195 -13.019 1.00 72.19 70 THR A N 1
ATOM 526 C CA . THR A 1 70 ? 3.880 -6.106 -12.750 1.00 72.19 70 THR A CA 1
ATOM 527 C C . THR A 1 70 ? 4.319 -5.234 -11.572 1.00 72.19 70 THR A C 1
ATOM 529 O O . THR A 1 70 ? 4.204 -4.008 -11.639 1.00 72.19 70 THR A O 1
ATOM 532 N N . LEU A 1 71 ? 4.850 -5.840 -10.503 1.00 68.50 71 LEU A N 1
ATOM 533 C CA . LEU A 1 71 ? 5.411 -5.126 -9.353 1.00 68.50 71 LEU A CA 1
ATOM 534 C C . LEU A 1 71 ? 6.610 -5.899 -8.758 1.00 68.50 71 LEU A C 1
ATOM 536 O O . LEU A 1 71 ? 6.400 -6.974 -8.196 1.00 68.50 71 LEU A O 1
ATOM 540 N N . PRO A 1 72 ? 7.857 -5.384 -8.822 1.00 68.50 72 PRO A N 1
ATOM 541 C CA . PRO A 1 72 ? 8.295 -4.131 -9.455 1.00 68.50 72 PRO A CA 1
ATOM 542 C C . PRO A 1 72 ? 7.865 -4.088 -10.929 1.00 68.50 72 PRO A C 1
ATOM 544 O O . PRO A 1 72 ? 7.857 -5.142 -11.570 1.00 68.50 72 PRO A O 1
ATOM 547 N N . SER A 1 73 ? 7.430 -2.931 -11.445 1.00 68.06 73 SER A N 1
ATOM 548 C CA . SER A 1 73 ? 7.093 -2.825 -12.864 1.00 68.06 73 SER A CA 1
ATOM 549 C C . SER A 1 73 ? 8.382 -3.037 -13.641 1.00 68.06 73 SER A C 1
ATOM 551 O O . SER A 1 73 ? 9.246 -2.167 -13.743 1.00 68.06 73 SER A O 1
ATOM 553 N N . GLY A 1 74 ? 8.549 -4.263 -14.138 1.00 55.34 74 GLY A N 1
ATOM 554 C CA . GLY A 1 74 ? 9.671 -4.597 -14.985 1.00 55.34 74 GLY A CA 1
ATOM 555 C C . GLY A 1 74 ? 9.601 -3.623 -16.145 1.00 55.34 74 GLY A C 1
ATOM 556 O O . GLY A 1 74 ? 8.601 -3.637 -16.864 1.00 55.34 74 GLY A O 1
ATOM 557 N N . GLY A 1 75 ? 10.568 -2.703 -16.241 1.00 57.56 75 GLY A N 1
ATOM 558 C CA . GLY A 1 75 ? 10.548 -1.624 -17.226 1.00 57.56 75 GLY A CA 1
ATOM 559 C C . GLY A 1 75 ? 10.075 -2.141 -18.583 1.00 57.56 75 GLY A C 1
ATOM 560 O O . GLY A 1 75 ? 10.385 -3.281 -18.923 1.00 57.56 75 GLY A O 1
ATOM 561 N N . TRP A 1 76 ? 9.281 -1.326 -19.297 1.00 51.56 76 TRP A N 1
ATOM 562 C CA . TRP A 1 76 ? 8.591 -1.667 -20.552 1.00 51.56 76 TRP A CA 1
ATOM 563 C C . TRP A 1 76 ? 9.241 -2.856 -21.261 1.00 51.56 76 TRP A C 1
ATOM 565 O O . TRP A 1 76 ? 10.388 -2.740 -21.699 1.00 51.56 76 TRP A O 1
ATOM 575 N N . ALA A 1 77 ? 8.501 -3.966 -21.360 1.00 48.81 77 ALA A N 1
ATOM 576 C CA . ALA A 1 77 ? 8.892 -5.226 -21.990 1.00 48.81 77 ALA A CA 1
ATOM 577 C C . ALA A 1 77 ? 9.919 -5.034 -23.127 1.00 48.81 77 ALA A C 1
ATOM 579 O O . ALA A 1 77 ? 9.549 -4.719 -24.259 1.00 48.81 77 ALA A O 1
ATOM 580 N N . GLY A 1 78 ? 11.212 -5.175 -22.810 1.00 52.34 78 GLY A N 1
ATOM 581 C CA . GLY A 1 78 ? 12.309 -5.051 -23.777 1.00 52.34 78 GLY A CA 1
ATOM 582 C C . GLY A 1 78 ? 13.487 -4.149 -23.388 1.00 52.34 78 GLY A C 1
ATOM 583 O O . GLY A 1 78 ? 14.521 -4.242 -24.047 1.00 52.34 78 GLY A O 1
ATOM 584 N N . ALA A 1 79 ? 13.394 -3.316 -22.346 1.00 55.91 79 ALA A N 1
ATOM 585 C CA . ALA A 1 79 ? 14.539 -2.531 -21.868 1.00 55.91 79 ALA A CA 1
ATOM 586 C C . ALA A 1 79 ? 15.289 -3.256 -20.729 1.00 55.91 79 ALA A C 1
ATOM 588 O O . ALA A 1 79 ? 14.637 -3.792 -19.830 1.00 55.91 79 ALA A O 1
ATOM 589 N N . PRO A 1 80 ? 16.640 -3.280 -20.722 1.00 58.78 80 PRO A N 1
ATOM 590 C CA . PRO A 1 80 ? 17.385 -3.742 -19.558 1.00 58.78 80 PRO A CA 1
ATOM 591 C C . PRO A 1 80 ? 16.993 -2.890 -18.351 1.00 58.78 80 PRO A C 1
ATOM 593 O O . PRO A 1 80 ? 16.923 -1.664 -18.433 1.00 58.78 80 PRO A O 1
ATOM 596 N N . LEU A 1 81 ? 16.698 -3.568 -17.247 1.00 67.12 81 LEU A N 1
ATOM 597 C CA . LEU A 1 81 ? 16.305 -2.937 -15.999 1.00 67.12 81 LEU A CA 1
ATOM 598 C C . LEU A 1 81 ? 17.452 -2.069 -15.491 1.00 67.12 81 LEU A C 1
ATOM 600 O O . LEU A 1 81 ? 18.481 -2.588 -15.065 1.00 67.12 81 LEU A O 1
ATOM 604 N N . ASP A 1 82 ? 17.266 -0.753 -15.554 1.00 79.25 82 ASP A N 1
ATOM 605 C CA . ASP A 1 82 ? 18.133 0.183 -14.851 1.00 79.25 82 ASP A CA 1
ATOM 606 C C . ASP A 1 82 ? 18.009 -0.097 -13.347 1.00 79.25 82 ASP A C 1
ATOM 608 O O . ASP A 1 82 ? 16.912 -0.080 -12.777 1.00 79.25 82 ASP A O 1
ATOM 612 N N . GLU A 1 83 ? 19.140 -0.388 -12.710 1.00 82.62 83 GLU A N 1
ATOM 613 C CA . GLU A 1 83 ? 19.224 -0.695 -11.285 1.00 82.62 83 GLU A CA 1
ATOM 614 C C . GLU A 1 83 ? 18.632 0.437 -10.433 1.00 82.62 83 GLU A C 1
ATOM 616 O O . GLU A 1 83 ? 17.943 0.168 -9.448 1.00 82.62 83 GLU A O 1
ATOM 621 N N . ALA A 1 84 ? 18.782 1.692 -10.872 1.00 84.06 84 ALA A N 1
ATOM 622 C CA . ALA A 1 84 ? 18.209 2.849 -10.191 1.00 84.06 84 ALA A CA 1
ATOM 623 C C . ALA A 1 84 ? 16.670 2.853 -10.216 1.00 84.06 84 ALA A C 1
ATOM 625 O O . ALA A 1 84 ? 16.030 3.242 -9.235 1.00 84.06 84 ALA A O 1
ATOM 626 N N . ILE A 1 85 ? 16.061 2.401 -11.317 1.00 81.62 85 ILE A N 1
ATOM 627 C CA . ILE A 1 85 ? 14.600 2.269 -11.423 1.00 81.62 85 ILE A CA 1
ATOM 628 C C . ILE A 1 85 ? 14.128 1.168 -10.475 1.00 81.62 85 ILE A C 1
ATOM 630 O O . ILE A 1 85 ? 13.202 1.380 -9.695 1.00 81.62 85 ILE A O 1
ATOM 634 N N . MET A 1 86 ? 14.811 0.024 -10.488 1.00 83.56 86 MET A N 1
ATOM 635 C CA . MET A 1 86 ? 14.510 -1.104 -9.606 1.00 83.56 86 MET A CA 1
ATOM 636 C C . MET A 1 86 ? 14.625 -0.747 -8.117 1.00 83.56 86 MET A C 1
ATOM 638 O O . MET A 1 86 ? 13.795 -1.179 -7.312 1.00 83.56 86 MET A O 1
ATOM 642 N N . ASP A 1 87 ? 15.610 0.066 -7.738 1.00 88.06 87 ASP A N 1
ATOM 643 C CA . ASP A 1 87 ? 15.740 0.584 -6.374 1.00 88.06 87 ASP A CA 1
ATOM 644 C C . ASP A 1 87 ? 14.576 1.493 -5.972 1.00 88.06 87 ASP A C 1
ATOM 646 O O . ASP A 1 87 ? 14.032 1.352 -4.871 1.00 88.06 87 ASP A O 1
ATOM 650 N N . GLU A 1 88 ? 14.145 2.395 -6.854 1.00 87.38 88 GLU A N 1
ATOM 651 C CA . GLU A 1 88 ? 12.998 3.261 -6.571 1.00 87.38 88 GLU A CA 1
ATOM 652 C C . GLU A 1 88 ? 11.694 2.456 -6.474 1.00 87.38 88 GLU A C 1
ATOM 654 O O . GLU A 1 88 ? 10.858 2.741 -5.617 1.00 87.38 88 GLU A O 1
ATOM 659 N N . GLU A 1 89 ? 11.517 1.407 -7.274 1.00 86.62 89 GLU A N 1
ATOM 660 C CA . GLU A 1 89 ? 10.345 0.536 -7.163 1.00 86.62 89 GLU A CA 1
ATOM 661 C C . GLU A 1 89 ? 10.332 -0.297 -5.882 1.00 86.62 89 GLU A C 1
ATOM 663 O O . GLU A 1 89 ? 9.293 -0.384 -5.217 1.00 86.62 89 GLU A O 1
ATOM 668 N N . ARG A 1 90 ? 11.486 -0.841 -5.472 1.00 88.31 90 ARG A N 1
ATOM 669 C CA . ARG A 1 90 ? 11.640 -1.479 -4.154 1.00 88.31 90 ARG A CA 1
ATOM 670 C C . ARG A 1 90 ? 11.291 -0.509 -3.034 1.00 88.31 90 ARG A C 1
ATOM 672 O O . ARG A 1 90 ? 10.561 -0.864 -2.105 1.00 88.31 90 ARG A O 1
ATOM 679 N N . ARG A 1 91 ? 11.775 0.730 -3.128 1.00 92.12 91 ARG A N 1
ATOM 680 C CA . ARG A 1 91 ? 11.473 1.781 -2.156 1.00 92.12 91 ARG A CA 1
ATOM 681 C C . ARG A 1 91 ? 9.990 2.126 -2.144 1.00 92.12 91 ARG A C 1
ATOM 683 O O . ARG A 1 91 ? 9.429 2.295 -1.063 1.00 92.12 91 ARG A O 1
ATOM 690 N N . LEU A 1 92 ? 9.347 2.214 -3.306 1.00 89.94 92 LEU A N 1
ATOM 691 C CA . LEU A 1 92 ? 7.909 2.435 -3.395 1.00 89.94 92 LEU A CA 1
ATOM 692 C C . LEU A 1 92 ? 7.161 1.311 -2.691 1.00 89.94 92 LEU A C 1
ATOM 694 O O . LEU A 1 92 ? 6.384 1.612 -1.789 1.00 89.94 92 LEU A O 1
ATOM 698 N N . MET A 1 93 ? 7.449 0.047 -3.011 1.00 90.38 93 MET A N 1
ATOM 699 C CA . MET A 1 93 ? 6.818 -1.103 -2.357 1.00 90.38 93 MET A CA 1
ATOM 700 C C . MET A 1 93 ? 7.001 -1.067 -0.835 1.00 90.38 93 MET A C 1
ATOM 702 O O . MET A 1 93 ? 6.034 -1.238 -0.094 1.00 90.38 93 MET A O 1
ATOM 706 N N . TYR A 1 94 ? 8.205 -0.748 -0.355 1.00 92.88 94 TYR A N 1
ATOM 707 C CA . TYR A 1 94 ? 8.472 -0.565 1.073 1.00 92.88 94 TYR A CA 1
ATOM 708 C C . TYR A 1 94 ? 7.623 0.557 1.692 1.00 92.88 94 TYR A C 1
ATOM 710 O O . TYR A 1 94 ? 7.016 0.385 2.753 1.00 92.88 94 TYR A O 1
ATOM 718 N N . VAL A 1 95 ? 7.529 1.711 1.026 1.00 94.06 95 VAL A N 1
ATOM 719 C CA . VAL A 1 95 ? 6.656 2.803 1.475 1.00 94.06 95 VAL A CA 1
ATOM 720 C C . VAL A 1 95 ? 5.206 2.326 1.521 1.00 94.06 95 VAL A C 1
ATOM 722 O O . VAL A 1 95 ? 4.566 2.535 2.543 1.00 94.06 95 VAL A O 1
ATOM 725 N N . GLY A 1 96 ? 4.708 1.642 0.490 1.00 92.56 96 GLY A N 1
ATOM 726 C CA . GLY A 1 96 ? 3.351 1.088 0.445 1.00 92.56 96 GLY A CA 1
ATOM 727 C C . GLY A 1 96 ? 3.059 0.108 1.584 1.00 92.56 96 GLY A C 1
ATOM 728 O O . GLY A 1 96 ? 2.058 0.266 2.279 1.00 92.56 96 GLY A O 1
ATOM 729 N N . ALA A 1 97 ? 3.957 -0.847 1.827 1.00 93.00 97 ALA A N 1
ATOM 730 C CA . ALA A 1 97 ? 3.826 -1.833 2.899 1.00 93.00 97 ALA A CA 1
ATOM 731 C C . ALA A 1 97 ? 3.800 -1.177 4.290 1.00 93.00 97 ALA A C 1
ATOM 733 O O . ALA A 1 97 ? 2.984 -1.535 5.135 1.00 93.00 97 ALA A O 1
ATOM 734 N N . THR A 1 98 ? 4.626 -0.148 4.508 1.00 95.75 98 THR A N 1
ATOM 735 C CA . THR A 1 98 ? 4.665 0.609 5.776 1.00 95.75 98 THR A CA 1
ATOM 736 C C . THR A 1 98 ? 3.485 1.563 5.970 1.00 95.75 98 THR A C 1
ATOM 738 O O . THR A 1 98 ? 3.451 2.287 6.962 1.00 95.75 98 THR A O 1
ATOM 741 N N . ARG A 1 99 ? 2.518 1.608 5.043 1.00 95.50 99 ARG A N 1
ATOM 742 C CA . ARG A 1 99 ? 1.266 2.354 5.250 1.00 95.50 99 ARG A CA 1
ATOM 743 C C . ARG A 1 99 ? 0.271 1.601 6.134 1.00 95.50 99 ARG A C 1
ATOM 745 O O . ARG A 1 99 ? -0.652 2.232 6.645 1.00 95.50 99 ARG A O 1
ATOM 752 N N . ALA A 1 100 ? 0.437 0.286 6.290 1.00 96.75 100 ALA A N 1
ATOM 753 C CA . ALA A 1 100 ? -0.375 -0.541 7.174 1.00 96.75 100 ALA A CA 1
ATOM 754 C C . ALA A 1 100 ? 0.089 -0.419 8.630 1.00 96.75 100 ALA A C 1
ATOM 756 O O . ALA A 1 100 ? 1.271 -0.602 8.918 1.00 96.75 100 ALA A O 1
ATOM 757 N N . LYS A 1 101 ? -0.847 -0.173 9.550 1.00 95.19 101 LYS A N 1
ATOM 758 C CA . LYS A 1 101 ? -0.585 -0.177 10.999 1.00 95.19 101 LYS A CA 1
ATOM 759 C C . LYS A 1 101 ? -0.750 -1.559 11.617 1.00 95.19 101 LYS A C 1
ATOM 761 O O . LYS A 1 101 ? 0.109 -1.998 12.375 1.00 95.19 101 LYS A O 1
ATOM 766 N N . SER A 1 102 ? -1.854 -2.226 11.284 1.00 95.00 102 SER A N 1
ATOM 767 C CA . SER A 1 102 ? -2.263 -3.474 11.931 1.00 95.00 102 SER A CA 1
ATOM 768 C C . SER A 1 102 ? -2.162 -4.673 10.989 1.00 95.00 102 SER A C 1
ATOM 770 O O . SER A 1 102 ? -1.741 -5.749 11.414 1.00 95.00 102 SER A O 1
ATOM 772 N N . ARG A 1 103 ? -2.536 -4.515 9.710 1.00 94.75 103 ARG A N 1
ATOM 773 C CA . ARG A 1 103 ? -2.517 -5.620 8.740 1.00 94.75 103 ARG A CA 1
ATOM 774 C C . ARG A 1 103 ? -2.228 -5.167 7.308 1.00 94.75 103 ARG A C 1
ATOM 776 O O . ARG A 1 103 ? -2.775 -4.165 6.850 1.00 94.75 103 ARG A O 1
ATOM 783 N N . LEU A 1 104 ? -1.413 -5.964 6.622 1.00 91.38 104 LEU A N 1
ATOM 784 C CA . LEU A 1 104 ? -1.130 -5.905 5.189 1.00 91.38 104 LEU A CA 1
ATOM 785 C C . LEU A 1 104 ? -1.683 -7.160 4.493 1.00 91.38 104 LEU A C 1
ATOM 787 O O . LEU A 1 104 ? -1.750 -8.211 5.178 1.00 91.38 104 LEU A O 1
#

pLDDT: mean 73.28, std 17.9, range [37.78, 96.75]

Radius of gyration: 18.22 Å; chains: 1; bounding box: 50×32×38 Å

Foldseek 3Di:
DVVVVVVVVPPDPDPCPPDVVNVVVVVVVVVVCVPDDPPDPDPDDDDDDLVVCQPAADQEDDDPPPDPCPQVVQPDPPDDDDVVSVVVSVVSVVRSVVSHDHYD